Protein AF-A0A6J4Z5U6-F1 (afdb_monomer_lite)

Radius of gyration: 16.34 Å; chains: 1; bounding box: 39×36×46 Å

Secondary structure (DSSP, 8-state):
-HHHHHHHHHHHHHHHHTT---HHHHHHHHHHHHHTT-HHHHHHHHHHTS-HHHHHHHHHHHHHHTT-HHHHHHHHHHHHHH-TTS-HHHHHHHHHHHHHHHHHHHHHHHTTS--

pLDDT: mean 92.04, std 9.08, range [52.38, 98.38]

Sequence (115 aa):
MRRLYSLAVIAFNNALEHNYDDARTYNNLGLALARLARYQEALVAFRKGGSEARAHNNLGCIYLEQGKYKKAIDSFTKAIEISPKYYTKASDNLQKARRAYRKSRLAAEDNRTGE

Structure (mmCIF, N/CA/C/O backbone):
data_AF-A0A6J4Z5U6-F1
#
_entry.id   AF-A0A6J4Z5U6-F1
#
loop_
_atom_site.group_PDB
_atom_site.id
_atom_site.type_symbol
_atom_site.label_atom_id
_atom_site.label_alt_id
_atom_site.label_comp_id
_atom_site.label_asym_id
_atom_site.label_entity_id
_atom_site.label_seq_id
_atom_site.pdbx_PDB_ins_code
_atom_site.Cartn_x
_atom_site.Cartn_y
_atom_site.Cartn_z
_atom_site.occupancy
_atom_site.B_iso_or_equiv
_atom_site.auth_seq_id
_atom_site.auth_comp_id
_atom_site.auth_asym_id
_atom_site.auth_atom_id
_atom_site.pdbx_PDB_model_num
ATOM 1 N N . MET A 1 1 ? -0.434 19.939 -3.138 1.00 77.75 1 MET A N 1
ATOM 2 C CA . MET A 1 1 ? -0.148 18.489 -2.992 1.00 77.75 1 MET A CA 1
ATOM 3 C C . MET A 1 1 ? -0.586 17.630 -4.186 1.00 77.75 1 MET A C 1
ATOM 5 O O . MET A 1 1 ? 0.279 17.010 -4.786 1.00 77.75 1 MET A O 1
ATOM 9 N N . ARG A 1 2 ? -1.866 17.603 -4.605 1.00 88.06 2 ARG A N 1
ATOM 10 C CA . ARG A 1 2 ? -2.351 16.720 -5.702 1.00 88.06 2 ARG A CA 1
ATOM 11 C C . ARG A 1 2 ? -1.597 16.872 -7.039 1.00 88.06 2 ARG A C 1
ATOM 13 O O . ARG A 1 2 ? -1.281 15.874 -7.681 1.00 88.06 2 ARG A O 1
ATOM 20 N N . ARG A 1 3 ? -1.250 18.105 -7.431 1.00 91.88 3 ARG A N 1
ATOM 21 C CA . ARG A 1 3 ? -0.455 18.389 -8.643 1.00 91.88 3 ARG A CA 1
ATOM 22 C C . ARG A 1 3 ? 0.942 17.755 -8.596 1.00 91.88 3 ARG A C 1
ATOM 24 O O . ARG A 1 3 ? 1.365 17.178 -9.587 1.00 91.88 3 ARG A O 1
ATOM 31 N N . LEU A 1 4 ? 1.612 17.792 -7.442 1.00 94.19 4 LEU A N 1
ATOM 32 C CA . L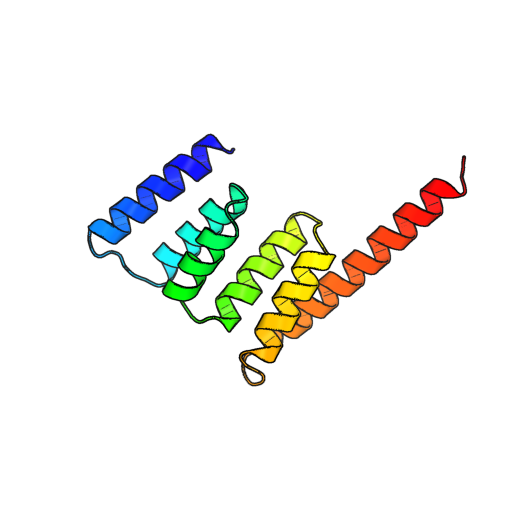EU A 1 4 ? 2.949 17.207 -7.269 1.00 94.19 4 LEU A CA 1
ATOM 33 C C . LEU A 1 4 ? 2.920 15.687 -7.438 1.00 94.19 4 LEU A C 1
ATOM 35 O O . LEU A 1 4 ? 3.737 15.138 -8.164 1.00 94.19 4 LEU A O 1
ATOM 39 N N . TYR A 1 5 ? 1.934 15.010 -6.845 1.00 95.56 5 TYR A N 1
ATOM 40 C CA . TYR A 1 5 ? 1.788 13.564 -7.025 1.00 95.56 5 TYR A CA 1
ATOM 41 C C . TYR A 1 5 ? 1.412 13.185 -8.460 1.00 95.56 5 TYR A C 1
ATOM 43 O O . TYR A 1 5 ? 1.832 12.140 -8.938 1.00 95.56 5 TYR A O 1
ATOM 51 N N . SER A 1 6 ? 0.667 14.039 -9.167 1.00 96.56 6 SER A N 1
ATOM 52 C CA . SER A 1 6 ? 0.350 13.812 -10.584 1.00 96.56 6 SER A CA 1
ATOM 53 C C . SER A 1 6 ? 1.606 13.898 -11.456 1.00 96.56 6 SER A C 1
ATOM 55 O O . SER A 1 6 ? 1.826 13.024 -12.287 1.00 96.56 6 SER A O 1
ATOM 57 N N . LEU A 1 7 ? 2.469 14.891 -11.211 1.00 97.19 7 LEU A N 1
ATOM 58 C CA . LEU A 1 7 ? 3.771 14.998 -11.877 1.00 97.19 7 LEU A CA 1
ATOM 59 C C . LEU A 1 7 ? 4.697 13.830 -11.520 1.00 97.19 7 LEU A C 1
ATOM 61 O O . LEU A 1 7 ? 5.371 13.306 -12.397 1.00 97.19 7 LEU A O 1
ATOM 65 N N . ALA A 1 8 ? 4.686 13.375 -10.264 1.00 97.25 8 ALA A N 1
ATOM 66 C CA . ALA A 1 8 ? 5.460 12.211 -9.846 1.00 97.25 8 ALA A CA 1
ATOM 67 C C . ALA A 1 8 ? 5.032 10.938 -10.597 1.00 97.25 8 ALA A C 1
ATOM 69 O O . ALA A 1 8 ? 5.886 10.194 -11.061 1.00 97.25 8 ALA A O 1
ATOM 70 N N . VAL A 1 9 ? 3.724 10.707 -10.776 1.00 98.12 9 VAL A N 1
ATOM 71 C C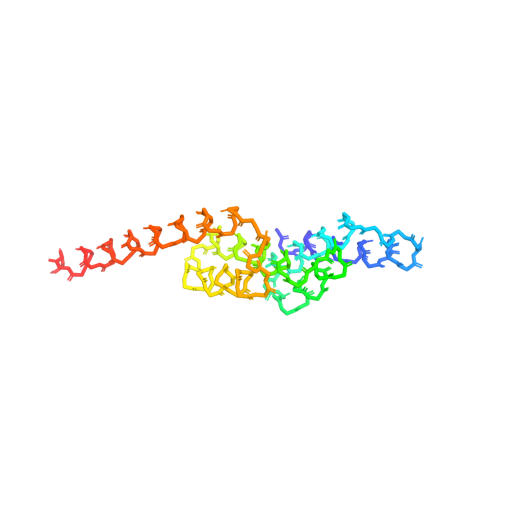A . VAL A 1 9 ? 3.224 9.577 -11.582 1.00 98.12 9 VAL A CA 1
ATOM 72 C C . VAL A 1 9 ? 3.735 9.653 -13.021 1.00 98.12 9 VAL A C 1
ATOM 74 O O . VAL A 1 9 ? 4.196 8.644 -13.545 1.00 98.12 9 VAL A O 1
ATOM 77 N N . ILE A 1 10 ? 3.692 10.835 -13.643 1.00 97.50 10 ILE A N 1
ATOM 78 C CA . ILE A 1 10 ? 4.208 11.037 -15.006 1.00 97.50 10 ILE A CA 1
ATOM 79 C C . ILE A 1 10 ? 5.708 10.730 -15.061 1.00 97.50 10 ILE A C 1
ATOM 81 O O . ILE A 1 10 ? 6.136 9.957 -15.912 1.00 97.50 10 ILE A O 1
ATOM 85 N N . ALA A 1 11 ? 6.492 11.275 -14.128 1.00 97.25 11 ALA A N 1
ATOM 86 C CA . ALA A 1 11 ? 7.937 11.069 -14.081 1.00 97.25 11 ALA A CA 1
ATOM 87 C C . ALA A 1 11 ? 8.312 9.592 -13.882 1.00 97.25 11 ALA A C 1
ATOM 89 O O . ALA A 1 11 ? 9.194 9.088 -14.570 1.00 97.25 11 ALA A O 1
ATOM 90 N N . PHE A 1 12 ? 7.628 8.873 -12.985 1.00 97.81 12 PHE A N 1
ATOM 91 C CA . PHE A 1 12 ? 7.897 7.449 -12.783 1.00 97.81 12 PHE A CA 1
ATOM 92 C C . PHE A 1 12 ? 7.456 6.597 -13.972 1.00 97.81 12 PHE A C 1
ATOM 94 O O . PHE A 1 12 ? 8.169 5.664 -14.317 1.00 97.81 12 PHE A O 1
ATOM 101 N N . ASN A 1 13 ? 6.340 6.916 -14.634 1.00 97.25 13 ASN A N 1
ATOM 102 C CA . ASN A 1 13 ? 5.955 6.217 -15.862 1.00 97.25 13 ASN A CA 1
ATOM 103 C C . ASN A 1 13 ? 6.979 6.439 -16.980 1.00 97.25 13 ASN A C 1
ATOM 105 O O . ASN A 1 13 ? 7.383 5.473 -17.614 1.00 97.25 13 ASN A O 1
ATOM 109 N N . ASN A 1 14 ? 7.462 7.669 -17.163 1.00 96.81 14 ASN A N 1
ATOM 110 C CA . ASN A 1 14 ? 8.520 7.944 -18.132 1.00 96.81 14 ASN A CA 1
ATOM 111 C C . ASN A 1 14 ? 9.826 7.205 -17.780 1.00 96.81 14 ASN A C 1
ATOM 113 O O . ASN A 1 14 ? 10.464 6.628 -18.652 1.00 96.81 14 ASN A O 1
ATOM 117 N N . ALA A 1 15 ? 10.196 7.129 -16.498 1.00 95.50 15 ALA A N 1
ATOM 118 C CA . ALA A 1 15 ? 11.337 6.318 -16.074 1.00 95.50 15 ALA A CA 1
ATOM 119 C C . ALA A 1 15 ? 11.149 4.829 -16.436 1.00 95.50 15 ALA A C 1
ATOM 121 O O . ALA A 1 15 ? 12.076 4.193 -16.933 1.00 95.50 15 ALA A O 1
ATOM 122 N N . LEU A 1 16 ? 9.944 4.279 -16.251 1.00 94.75 16 LEU A N 1
ATOM 123 C CA . LEU A 1 16 ? 9.627 2.904 -16.656 1.00 94.75 16 LEU A CA 1
ATOM 124 C C . LEU A 1 16 ? 9.719 2.704 -18.179 1.00 94.75 16 LEU A C 1
ATOM 126 O O . LEU A 1 16 ? 10.193 1.660 -18.614 1.00 94.75 16 LEU A O 1
ATOM 130 N N . GLU A 1 17 ? 9.320 3.694 -18.982 1.00 95.38 17 GLU A N 1
ATOM 131 C CA . GLU A 1 17 ? 9.475 3.674 -20.449 1.00 95.38 17 GLU A CA 1
ATOM 132 C C . GLU A 1 17 ? 10.949 3.667 -20.888 1.00 95.38 17 GLU A C 1
ATOM 134 O O . GLU A 1 17 ? 11.281 3.134 -21.945 1.00 95.38 17 GLU A O 1
ATOM 139 N N . HIS A 1 18 ? 11.846 4.207 -20.060 1.00 94.62 18 HIS A N 1
ATOM 140 C CA . HIS A 1 18 ? 13.293 4.225 -20.285 1.00 94.62 18 HIS A CA 1
ATOM 141 C C . HIS A 1 18 ? 14.043 3.100 -19.546 1.00 94.62 18 HIS A C 1
ATOM 143 O O . HIS A 1 18 ? 15.225 3.243 -19.241 1.00 94.62 18 HIS A O 1
ATOM 149 N N . ASN A 1 19 ? 13.378 1.967 -19.286 1.00 90.00 19 ASN A N 1
ATOM 150 C CA . ASN A 1 19 ? 13.950 0.761 -18.664 1.00 90.00 19 ASN A CA 1
ATOM 151 C C . ASN A 1 19 ? 14.481 0.949 -17.227 1.00 90.00 19 ASN A C 1
ATOM 153 O O . ASN A 1 19 ? 15.337 0.191 -16.775 1.00 90.00 19 ASN A O 1
ATOM 157 N N . TYR A 1 20 ? 13.965 1.923 -16.472 1.00 91.75 20 TYR A N 1
ATOM 158 C CA . TYR A 1 20 ? 14.203 2.018 -15.025 1.00 91.75 20 TYR A CA 1
ATOM 159 C C . TYR A 1 20 ? 13.148 1.224 -14.236 1.00 91.75 20 TYR A C 1
ATOM 161 O O . TYR A 1 20 ? 12.484 1.757 -13.341 1.00 91.75 20 TYR A O 1
ATOM 169 N N . ASP A 1 21 ? 12.975 -0.057 -14.563 1.00 89.50 21 ASP A N 1
ATOM 170 C CA . ASP A 1 21 ? 11.925 -0.951 -14.057 1.00 89.50 21 ASP A CA 1
ATOM 171 C C . ASP A 1 21 ? 12.266 -1.655 -12.730 1.00 89.50 21 ASP A C 1
ATOM 173 O O . ASP A 1 21 ? 11.876 -2.796 -12.475 1.00 89.50 21 ASP A O 1
ATOM 177 N N . ASP A 1 22 ? 12.939 -0.938 -11.825 1.00 93.56 22 ASP A N 1
ATOM 178 C CA . ASP A 1 22 ? 13.316 -1.466 -10.517 1.00 93.56 22 ASP A CA 1
ATOM 179 C C . ASP A 1 22 ? 12.181 -1.402 -9.469 1.00 93.56 22 ASP A C 1
ATOM 181 O O . ASP A 1 22 ? 11.181 -0.678 -9.575 1.00 93.56 22 ASP A O 1
ATOM 185 N N . ALA A 1 23 ? 12.352 -2.169 -8.388 1.00 93.75 23 ALA A N 1
ATOM 186 C CA . ALA A 1 23 ? 11.397 -2.226 -7.284 1.00 93.75 23 ALA A CA 1
ATOM 187 C C . ALA A 1 23 ? 11.113 -0.856 -6.637 1.00 93.75 23 ALA A C 1
ATOM 189 O O . ALA A 1 23 ? 10.021 -0.633 -6.108 1.00 93.75 23 ALA A O 1
ATOM 190 N N . ARG A 1 24 ? 12.082 0.067 -6.640 1.00 94.69 24 ARG A N 1
ATOM 191 C CA . ARG A 1 24 ? 11.933 1.403 -6.049 1.00 94.69 24 ARG A CA 1
ATOM 192 C C . ARG A 1 24 ? 11.078 2.289 -6.943 1.00 94.69 24 ARG A C 1
ATOM 194 O O . ARG A 1 24 ? 10.182 2.942 -6.411 1.00 94.69 24 ARG A O 1
ATOM 201 N N . THR A 1 25 ? 11.284 2.270 -8.260 1.00 96.88 25 THR A N 1
ATOM 202 C CA . THR A 1 25 ? 10.457 3.012 -9.225 1.00 96.88 25 THR A CA 1
ATOM 203 C C . THR A 1 25 ? 8.991 2.622 -9.076 1.00 96.88 25 THR A C 1
ATOM 205 O O . THR A 1 25 ? 8.130 3.478 -8.866 1.00 96.88 25 THR A O 1
ATOM 208 N N . TYR A 1 26 ? 8.706 1.319 -9.062 1.00 97.81 26 TYR A N 1
ATOM 209 C CA . TYR A 1 26 ? 7.349 0.809 -8.879 1.00 97.81 26 TYR A CA 1
ATOM 210 C C . TYR A 1 26 ? 6.739 1.147 -7.511 1.00 97.81 26 TYR A C 1
ATOM 212 O O . TYR A 1 26 ? 5.562 1.507 -7.432 1.00 97.81 26 TYR A O 1
ATOM 220 N N . ASN A 1 27 ? 7.523 1.085 -6.429 1.00 96.12 27 ASN A N 1
ATOM 221 C CA . ASN A 1 27 ? 7.045 1.491 -5.105 1.00 96.12 27 ASN A CA 1
ATOM 222 C C . ASN A 1 27 ? 6.725 2.989 -5.040 1.00 96.12 27 ASN A C 1
ATOM 224 O O . ASN A 1 27 ? 5.697 3.377 -4.481 1.00 96.12 27 ASN A O 1
ATOM 228 N N . ASN A 1 28 ? 7.562 3.838 -5.630 1.00 96.69 28 ASN A N 1
ATOM 229 C CA . ASN A 1 28 ? 7.331 5.278 -5.634 1.00 96.69 28 ASN A CA 1
ATOM 230 C C . ASN A 1 28 ? 6.129 5.660 -6.508 1.00 96.69 28 ASN A C 1
ATOM 232 O O . ASN A 1 28 ? 5.319 6.498 -6.100 1.00 96.69 28 ASN A O 1
ATOM 236 N N . LEU A 1 29 ? 5.951 4.988 -7.650 1.00 98.12 29 LEU A N 1
ATOM 237 C CA . LEU A 1 29 ? 4.749 5.105 -8.475 1.00 98.12 29 LEU A CA 1
ATOM 238 C C . LEU A 1 29 ? 3.496 4.716 -7.678 1.00 98.12 29 LEU A C 1
ATOM 240 O O . LEU A 1 29 ? 2.530 5.481 -7.633 1.00 98.12 29 LEU A O 1
ATOM 244 N N . GLY A 1 30 ? 3.526 3.570 -6.992 1.00 97.88 30 GLY A N 1
ATOM 245 C CA . GLY A 1 30 ? 2.420 3.114 -6.151 1.00 97.88 30 GLY A CA 1
ATOM 246 C C . GLY A 1 30 ? 2.066 4.109 -5.044 1.00 97.88 30 GLY A C 1
ATOM 247 O O . GLY A 1 30 ? 0.893 4.429 -4.841 1.00 97.88 30 GLY A O 1
ATOM 248 N N . LEU A 1 31 ? 3.071 4.679 -4.373 1.00 97.06 31 LEU A N 1
ATOM 249 C CA . LEU A 1 31 ? 2.863 5.696 -3.343 1.00 97.06 31 LEU A CA 1
ATOM 250 C C . LEU A 1 31 ? 2.216 6.962 -3.921 1.00 97.06 31 LEU A C 1
ATOM 252 O O . LEU A 1 31 ? 1.249 7.470 -3.348 1.00 97.06 31 LEU A O 1
ATOM 256 N N . ALA A 1 32 ? 2.704 7.454 -5.063 1.00 97.56 32 ALA A N 1
ATOM 257 C CA . ALA A 1 32 ? 2.147 8.630 -5.727 1.00 97.56 32 ALA A CA 1
ATOM 258 C C . ALA A 1 32 ? 0.685 8.402 -6.153 1.00 97.56 32 ALA A C 1
ATOM 260 O O . ALA A 1 32 ? -0.181 9.234 -5.867 1.00 97.56 32 ALA A O 1
ATOM 261 N N . LEU A 1 33 ? 0.380 7.242 -6.743 1.00 98.38 33 LEU A N 1
ATOM 262 C CA . LEU A 1 33 ? -0.981 6.840 -7.115 1.00 98.38 33 LEU A CA 1
ATOM 263 C C . LEU A 1 33 ? -1.908 6.767 -5.894 1.00 98.38 33 LEU A C 1
ATOM 265 O O . LEU A 1 33 ? -3.016 7.307 -5.912 1.00 98.38 33 LEU A O 1
ATOM 269 N N . ALA A 1 34 ? -1.451 6.180 -4.790 1.00 96.88 34 ALA A N 1
ATOM 270 C CA . ALA A 1 34 ? -2.255 6.062 -3.579 1.00 96.88 34 ALA A CA 1
ATOM 271 C C . ALA A 1 34 ? -2.515 7.419 -2.896 1.00 96.88 34 ALA A C 1
ATOM 273 O O . ALA A 1 34 ? -3.601 7.636 -2.348 1.00 96.88 34 ALA A O 1
ATOM 274 N N . ARG A 1 35 ? -1.566 8.367 -2.967 1.00 95.19 35 ARG A N 1
ATOM 275 C CA . ARG A 1 35 ? -1.762 9.763 -2.520 1.00 95.19 35 ARG A CA 1
ATOM 276 C C . ARG A 1 35 ? -2.764 10.525 -3.395 1.00 95.19 35 ARG A C 1
ATOM 278 O O . ARG A 1 35 ? -3.383 11.473 -2.920 1.00 95.19 35 ARG A O 1
ATOM 285 N N . LEU A 1 36 ? -2.974 10.081 -4.634 1.00 96.44 36 LEU A N 1
ATOM 286 C CA . LEU A 1 36 ? -4.046 10.537 -5.527 1.00 96.44 36 LEU A CA 1
ATOM 287 C C . LEU A 1 36 ? -5.365 9.766 -5.345 1.00 96.44 36 LEU A C 1
ATOM 289 O O . LEU A 1 36 ? -6.294 9.977 -6.120 1.00 96.44 36 LEU A O 1
ATOM 293 N N . ALA A 1 37 ? -5.450 8.873 -4.353 1.00 96.00 37 ALA A N 1
ATOM 294 C CA . ALA A 1 37 ? -6.562 7.946 -4.138 1.00 96.00 37 ALA A CA 1
ATOM 295 C C . ALA A 1 37 ? -6.820 6.953 -5.295 1.00 96.00 37 ALA A C 1
ATOM 297 O O . ALA A 1 37 ? -7.863 6.302 -5.337 1.00 96.00 37 ALA A O 1
ATOM 298 N N . ARG A 1 38 ? -5.846 6.768 -6.198 1.00 97.75 38 ARG A N 1
ATOM 299 C CA . ARG A 1 38 ? -5.862 5.778 -7.290 1.00 97.75 38 ARG A CA 1
ATOM 300 C C . ARG A 1 38 ? -5.377 4.420 -6.774 1.00 97.75 38 ARG A C 1
ATOM 302 O O . ARG A 1 38 ? -4.315 3.930 -7.142 1.00 97.75 38 ARG A O 1
ATOM 309 N N . TYR A 1 39 ? -6.129 3.838 -5.841 1.00 97.38 39 TYR A N 1
ATOM 310 C CA . TYR A 1 39 ? -5.672 2.686 -5.051 1.00 97.38 39 TYR A CA 1
ATOM 311 C C . TYR A 1 39 ? -5.482 1.400 -5.859 1.00 97.38 39 TYR A C 1
ATOM 313 O O . TYR A 1 39 ? -4.549 0.653 -5.582 1.00 97.38 39 TYR A O 1
ATOM 321 N N . GLN A 1 40 ? -6.328 1.150 -6.863 1.00 97.31 40 GLN A N 1
ATOM 322 C CA . GLN A 1 40 ? -6.204 -0.046 -7.698 1.00 97.31 40 GLN A CA 1
ATOM 323 C C . GLN A 1 40 ? -4.921 -0.007 -8.533 1.00 97.31 40 GLN A C 1
ATOM 325 O O . GLN A 1 40 ? -4.184 -0.985 -8.610 1.00 97.31 40 GLN A O 1
ATOM 330 N N . GLU A 1 41 ? -4.617 1.154 -9.107 1.00 98.12 41 GLU A N 1
ATOM 331 C CA . GLU A 1 41 ? -3.387 1.364 -9.867 1.00 98.12 41 GLU A CA 1
ATOM 332 C C . GLU A 1 41 ? -2.161 1.325 -8.952 1.00 98.12 41 GLU A C 1
ATOM 334 O O . GLU A 1 41 ? -1.141 0.739 -9.308 1.00 98.12 41 GLU A O 1
ATOM 339 N N . ALA A 1 42 ? -2.276 1.880 -7.741 1.00 98.25 42 ALA A N 1
ATOM 340 C CA . ALA A 1 42 ? -1.229 1.778 -6.735 1.00 98.25 42 ALA A CA 1
ATOM 341 C C . ALA A 1 42 ? -0.915 0.320 -6.380 1.00 98.25 42 ALA A C 1
ATOM 343 O O . ALA A 1 42 ? 0.254 -0.049 -6.308 1.00 98.25 42 ALA A O 1
ATOM 344 N N . LEU A 1 43 ? -1.943 -0.516 -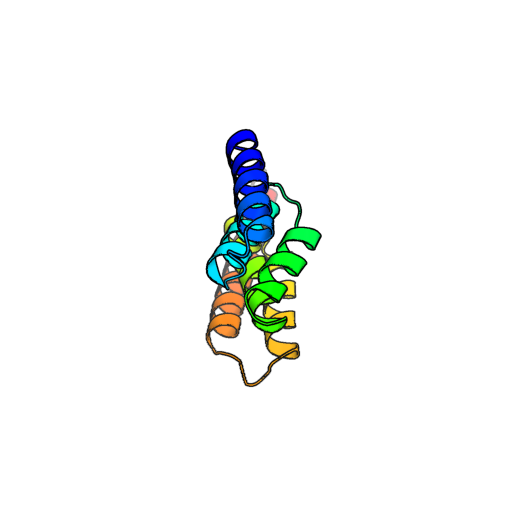6.199 1.00 97.81 43 LEU A N 1
ATOM 345 C CA . LEU A 1 43 ? -1.781 -1.942 -5.919 1.00 97.81 43 LEU A CA 1
ATOM 346 C C . LEU A 1 43 ? -1.042 -2.653 -7.061 1.00 97.81 43 LEU A C 1
ATOM 348 O O . LEU A 1 43 ? -0.093 -3.393 -6.806 1.00 97.81 43 LEU A O 1
ATOM 352 N N . VAL A 1 44 ? -1.420 -2.376 -8.315 1.00 97.88 44 VAL A N 1
ATOM 353 C CA . VAL A 1 44 ? -0.734 -2.919 -9.499 1.00 97.88 44 VAL A CA 1
ATOM 354 C C . VAL A 1 44 ? 0.735 -2.492 -9.530 1.00 97.88 44 VAL A C 1
ATOM 356 O O . VAL A 1 44 ? 1.603 -3.338 -9.745 1.00 97.88 44 VAL A O 1
ATOM 359 N N . ALA A 1 45 ? 1.030 -1.213 -9.283 1.00 97.69 45 ALA A N 1
ATOM 360 C CA . ALA A 1 45 ? 2.400 -0.708 -9.246 1.00 97.69 45 ALA A CA 1
ATOM 361 C C . ALA A 1 45 ? 3.217 -1.370 -8.124 1.00 97.69 45 ALA A C 1
ATOM 363 O O . ALA A 1 45 ? 4.276 -1.932 -8.389 1.00 97.69 45 ALA A O 1
ATOM 364 N N . PHE A 1 46 ? 2.703 -1.408 -6.892 1.00 97.62 46 PHE A N 1
ATOM 365 C CA . PHE A 1 46 ? 3.388 -2.068 -5.777 1.00 97.62 46 PHE A CA 1
ATOM 366 C C . PHE A 1 46 ? 3.649 -3.553 -6.033 1.00 97.62 46 PHE A C 1
ATOM 368 O O . PHE A 1 46 ? 4.695 -4.067 -5.638 1.00 97.62 46 PHE A O 1
ATOM 375 N N . ARG A 1 47 ? 2.717 -4.241 -6.700 1.00 97.00 47 ARG A N 1
ATOM 376 C CA . ARG A 1 47 ? 2.885 -5.645 -7.071 1.00 97.00 47 ARG A CA 1
ATOM 377 C C . ARG A 1 47 ? 4.023 -5.835 -8.063 1.00 97.00 47 ARG A C 1
ATOM 379 O O . ARG A 1 47 ? 4.827 -6.736 -7.864 1.00 97.00 47 ARG A O 1
ATOM 386 N N . LYS A 1 48 ? 4.120 -4.978 -9.084 1.00 95.81 48 LYS A N 1
ATOM 387 C CA . LYS A 1 48 ? 5.239 -5.008 -10.040 1.00 95.81 48 LYS A CA 1
ATOM 388 C C . LYS A 1 48 ? 6.592 -4.786 -9.353 1.00 95.81 48 LYS A C 1
ATOM 390 O O . LYS A 1 48 ? 7.567 -5.424 -9.721 1.00 95.81 48 LYS A O 1
ATOM 395 N N . GLY A 1 49 ? 6.642 -3.950 -8.314 1.00 93.06 49 GLY A N 1
ATOM 396 C CA . GLY A 1 49 ? 7.856 -3.700 -7.525 1.00 93.06 49 GLY A CA 1
ATOM 397 C C . GLY A 1 49 ? 8.158 -4.725 -6.423 1.00 93.06 49 GLY A C 1
ATOM 398 O O . GLY A 1 49 ? 9.049 -4.501 -5.599 1.00 93.06 49 GLY A O 1
ATOM 399 N N . GLY A 1 50 ? 7.404 -5.820 -6.324 1.00 91.00 50 GLY A N 1
ATOM 400 C CA . GLY A 1 50 ? 7.561 -6.771 -5.232 1.00 91.00 50 GLY A CA 1
ATOM 401 C C . GLY A 1 50 ? 6.672 -7.998 -5.368 1.00 91.00 50 GLY A C 1
ATOM 402 O O . GLY A 1 50 ? 6.798 -8.770 -6.307 1.00 91.00 50 GLY A O 1
ATOM 403 N N . SER A 1 51 ? 5.812 -8.216 -4.376 1.00 93.12 51 SER A N 1
ATOM 404 C CA . SER A 1 51 ? 4.879 -9.342 -4.337 1.00 93.12 51 SER A CA 1
AT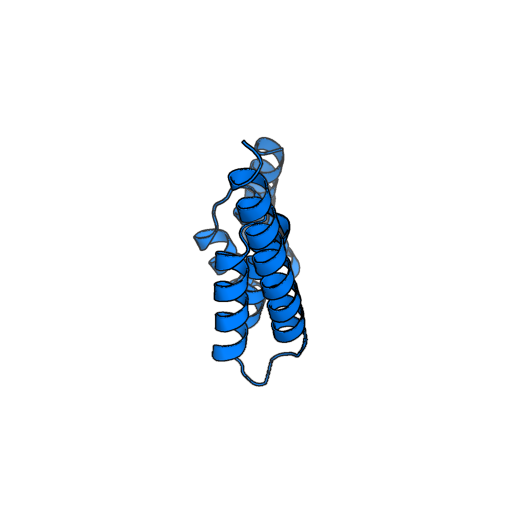OM 405 C C . SER A 1 51 ? 3.475 -8.854 -4.006 1.00 93.12 51 SER A C 1
ATOM 407 O O . SER A 1 51 ? 3.309 -7.774 -3.437 1.00 93.12 51 SER A O 1
ATOM 409 N N . GLU A 1 52 ? 2.465 -9.670 -4.305 1.00 94.06 52 GLU A N 1
ATOM 410 C CA . GLU A 1 52 ? 1.067 -9.378 -3.963 1.00 94.06 52 GLU A CA 1
ATOM 411 C C . GLU A 1 52 ? 0.901 -9.115 -2.449 1.00 94.06 52 GLU A C 1
ATOM 413 O O . GLU A 1 52 ? 0.302 -8.119 -2.045 1.00 94.06 52 GLU A O 1
ATOM 418 N N . ALA A 1 53 ? 1.542 -9.922 -1.592 1.00 93.50 53 ALA A N 1
ATOM 419 C CA . ALA A 1 53 ? 1.522 -9.711 -0.141 1.00 93.50 53 ALA A CA 1
ATOM 420 C C . ALA A 1 53 ? 2.145 -8.361 0.269 1.00 93.50 53 ALA A C 1
ATOM 422 O O . ALA A 1 53 ? 1.580 -7.625 1.082 1.00 93.50 53 ALA A O 1
ATOM 423 N N . ARG A 1 54 ? 3.295 -7.989 -0.318 1.00 93.06 54 ARG A N 1
ATOM 424 C CA . ARG A 1 54 ? 3.942 -6.695 -0.044 1.00 93.06 54 ARG A CA 1
ATOM 425 C C . ARG A 1 54 ? 3.083 -5.527 -0.530 1.00 93.06 54 ARG A C 1
ATOM 427 O O . ARG A 1 54 ? 3.010 -4.509 0.155 1.00 93.06 54 ARG A O 1
ATOM 434 N N . ALA A 1 55 ? 2.415 -5.683 -1.670 1.00 95.94 55 ALA A N 1
ATOM 435 C CA . ALA A 1 55 ? 1.535 -4.671 -2.235 1.00 95.94 55 ALA A CA 1
ATOM 436 C C . ALA A 1 55 ? 0.350 -4.368 -1.309 1.00 95.94 55 ALA A C 1
ATOM 438 O O . ALA A 1 55 ? 0.111 -3.205 -0.973 1.00 95.94 55 ALA A O 1
ATOM 439 N N . HIS A 1 56 ? -0.316 -5.409 -0.806 1.00 96.50 56 HIS A N 1
ATOM 440 C CA . HIS A 1 56 ? -1.379 -5.266 0.186 1.00 96.50 56 HIS A CA 1
ATOM 441 C C . HIS A 1 56 ? -0.885 -4.648 1.504 1.00 96.50 56 HIS A C 1
ATOM 443 O O . HIS A 1 56 ? -1.551 -3.768 2.049 1.00 96.50 56 HIS A O 1
ATOM 449 N N . ASN A 1 57 ? 0.309 -5.011 1.989 1.00 95.38 57 ASN A N 1
ATOM 450 C CA . ASN A 1 57 ? 0.890 -4.359 3.166 1.00 95.38 57 ASN A CA 1
ATOM 451 C C . ASN A 1 57 ? 1.143 -2.856 2.932 1.00 95.38 57 ASN A C 1
ATOM 453 O O . ASN A 1 57 ? 0.785 -2.036 3.775 1.00 95.38 57 ASN A O 1
ATOM 457 N N . ASN A 1 58 ? 1.723 -2.476 1.791 1.00 95.94 58 ASN A N 1
ATOM 458 C CA . ASN A 1 58 ? 1.992 -1.069 1.477 1.00 95.94 58 ASN A CA 1
ATOM 459 C C . ASN A 1 58 ? 0.697 -0.252 1.396 1.00 95.94 58 ASN A C 1
ATOM 461 O O . ASN A 1 58 ? 0.611 0.837 1.966 1.00 95.94 58 ASN A O 1
ATOM 465 N N . LEU A 1 59 ? -0.337 -0.798 0.752 1.00 97.06 59 LEU A N 1
ATOM 466 C CA . LEU A 1 59 ? -1.641 -0.149 0.678 1.00 97.06 59 LEU A CA 1
ATOM 467 C C . LEU A 1 59 ? -2.299 -0.024 2.065 1.00 97.06 59 LEU A C 1
ATOM 469 O O . LEU A 1 59 ? -2.866 1.022 2.388 1.00 97.06 59 LEU A O 1
ATOM 473 N N . GLY A 1 60 ? -2.152 -1.046 2.915 1.00 97.31 60 GLY A N 1
ATOM 474 C CA . GLY A 1 60 ? -2.601 -1.020 4.305 1.00 97.31 60 GLY A CA 1
ATOM 475 C C . GLY A 1 60 ? -1.958 0.101 5.121 1.00 97.31 60 GLY A C 1
ATOM 476 O O . GLY A 1 60 ? -2.669 0.828 5.818 1.00 97.31 60 GLY A O 1
ATOM 477 N N . CYS A 1 61 ? -0.642 0.308 4.991 1.00 96.69 61 CYS A N 1
ATOM 478 C CA . CYS A 1 61 ? 0.060 1.416 5.652 1.00 96.69 61 CYS A CA 1
ATOM 479 C C . CYS A 1 61 ? -0.510 2.773 5.230 1.00 96.69 61 CYS A C 1
ATOM 481 O O . CYS A 1 61 ? -0.767 3.632 6.071 1.00 96.69 61 CYS A O 1
ATOM 483 N N . ILE A 1 62 ? -0.789 2.946 3.939 1.00 96.75 62 ILE A N 1
ATOM 484 C CA . ILE A 1 62 ? -1.330 4.202 3.413 1.00 96.75 62 ILE A CA 1
ATOM 485 C C . ILE A 1 62 ? -2.751 4.446 3.929 1.00 96.75 62 ILE A C 1
ATOM 487 O O . ILE A 1 62 ? -3.096 5.573 4.285 1.00 96.75 62 ILE A O 1
ATOM 491 N N . TYR A 1 63 ? -3.586 3.408 4.016 1.00 97.81 63 TYR A N 1
ATOM 492 C CA . TYR A 1 63 ? -4.902 3.537 4.638 1.00 97.81 63 TYR A CA 1
ATOM 493 C C . TYR A 1 63 ? -4.819 3.853 6.131 1.00 97.81 63 TYR A C 1
ATOM 495 O O . TYR A 1 63 ? -5.620 4.655 6.612 1.00 97.81 63 TYR A O 1
ATOM 503 N N . LEU A 1 64 ? -3.854 3.269 6.845 1.00 97.00 64 LEU A N 1
ATOM 504 C CA . LEU A 1 64 ? -3.623 3.537 8.262 1.00 97.00 64 LEU A CA 1
ATOM 505 C C . LEU A 1 64 ? -3.257 5.010 8.494 1.00 97.00 64 LEU A C 1
ATOM 507 O O . LEU A 1 64 ? -3.875 5.657 9.337 1.00 97.00 64 LEU A O 1
ATOM 511 N N . GLU A 1 65 ? -2.331 5.554 7.701 1.00 95.50 65 GLU A N 1
ATOM 512 C CA . GLU A 1 65 ? -1.956 6.977 7.734 1.00 95.50 65 GLU A CA 1
ATOM 513 C C . GLU A 1 65 ? -3.132 7.911 7.418 1.00 95.50 65 GLU A C 1
ATOM 515 O O . GLU A 1 65 ? -3.225 9.004 7.967 1.00 95.50 65 GLU A O 1
ATOM 520 N N . GLN A 1 66 ? -4.051 7.487 6.546 1.00 94.31 66 GLN A N 1
ATOM 521 C CA . GLN A 1 66 ? -5.244 8.258 6.176 1.00 94.31 66 GLN A CA 1
ATOM 522 C C . GLN A 1 66 ? -6.406 8.111 7.175 1.00 94.31 66 GLN A C 1
ATOM 524 O O . GLN A 1 66 ? -7.507 8.581 6.889 1.00 94.31 66 GLN A O 1
ATOM 529 N N . GLY A 1 67 ? -6.220 7.404 8.295 1.00 95.06 67 GLY A N 1
ATOM 530 C CA . GLY A 1 67 ? -7.291 7.138 9.262 1.00 95.06 67 GLY A CA 1
ATOM 531 C C . GLY A 1 67 ? -8.364 6.156 8.767 1.00 95.06 67 GLY A C 1
ATOM 532 O O . GLY A 1 67 ? -9.382 5.945 9.421 1.00 95.06 67 GLY A O 1
ATOM 533 N N . LYS A 1 68 ? -8.157 5.510 7.612 1.00 95.94 68 LYS A N 1
ATOM 534 C CA . LYS A 1 68 ? -9.090 4.545 7.005 1.00 95.94 68 LYS A CA 1
ATOM 535 C C . LYS A 1 68 ? -8.877 3.158 7.605 1.00 95.94 68 LYS A C 1
ATOM 537 O O . LYS A 1 68 ? -8.573 2.196 6.899 1.00 95.94 68 LYS A O 1
ATOM 542 N N . TYR A 1 69 ? -9.038 3.052 8.922 1.00 97.06 69 TYR A N 1
ATOM 543 C CA . TYR A 1 69 ? -8.580 1.899 9.699 1.00 97.06 69 TYR A CA 1
ATOM 544 C C . TYR A 1 69 ? -9.188 0.561 9.257 1.00 97.06 69 TYR A C 1
ATOM 546 O O . TYR A 1 69 ? -8.467 -0.429 9.199 1.00 97.06 69 TYR A O 1
ATOM 554 N N . LYS A 1 70 ? -10.472 0.525 8.869 1.00 97.12 70 LYS A N 1
ATOM 555 C CA . LYS A 1 70 ? -11.108 -0.702 8.353 1.00 97.12 70 LYS A CA 1
ATOM 556 C C . LYS A 1 70 ? -10.423 -1.208 7.076 1.00 97.12 70 LYS A C 1
ATOM 558 O O . LYS A 1 70 ? -10.020 -2.360 7.020 1.00 97.12 70 LYS A O 1
ATOM 563 N N . LYS A 1 71 ? -10.169 -0.319 6.108 1.00 97.38 71 LYS A N 1
ATOM 564 C CA . LYS A 1 71 ? -9.461 -0.673 4.863 1.00 97.38 71 LYS A CA 1
ATOM 565 C C . LYS A 1 71 ? -8.014 -1.100 5.122 1.00 97.38 71 LYS A C 1
ATOM 567 O O . LYS A 1 71 ? -7.503 -1.986 4.441 1.00 97.38 71 LYS A O 1
ATOM 572 N N . ALA A 1 72 ? -7.359 -0.477 6.105 1.00 97.94 72 ALA A N 1
ATOM 573 C CA . ALA A 1 72 ? -6.018 -0.868 6.530 1.00 97.94 72 ALA A CA 1
ATOM 574 C C . ALA A 1 72 ? -6.005 -2.301 7.080 1.00 97.94 72 ALA A C 1
ATOM 576 O O . ALA A 1 72 ? -5.185 -3.106 6.649 1.00 97.94 72 ALA A O 1
ATOM 577 N N . ILE A 1 73 ? -6.950 -2.630 7.970 1.00 97.94 73 ILE A N 1
ATOM 578 C CA . ILE A 1 73 ? -7.142 -3.984 8.509 1.00 97.94 73 ILE A CA 1
ATOM 579 C C . ILE A 1 73 ? -7.352 -4.989 7.376 1.00 97.94 73 ILE A C 1
ATOM 581 O O . ILE A 1 73 ? -6.621 -5.973 7.323 1.00 97.94 73 ILE A O 1
ATOM 585 N N . ASP A 1 74 ? -8.277 -4.721 6.451 1.00 97.69 74 ASP A N 1
ATOM 586 C CA . ASP A 1 74 ? -8.571 -5.625 5.329 1.00 97.69 74 ASP A CA 1
ATOM 587 C C . ASP A 1 74 ? -7.318 -5.880 4.474 1.00 97.69 74 ASP A C 1
ATOM 589 O O . ASP A 1 74 ? -7.007 -7.016 4.117 1.00 97.69 74 ASP A O 1
ATOM 593 N N . SER A 1 75 ? -6.542 -4.826 4.211 1.00 96.88 75 SER A N 1
ATOM 594 C CA . SER A 1 75 ? -5.306 -4.912 3.428 1.00 96.88 75 SER A CA 1
ATOM 595 C C . SER A 1 75 ? -4.221 -5.722 4.146 1.00 96.88 75 SER A C 1
ATOM 597 O O . SER A 1 75 ? -3.592 -6.583 3.533 1.00 96.88 75 SER A O 1
ATOM 599 N N . PHE A 1 76 ? -4.014 -5.507 5.449 1.00 96.00 76 PHE A N 1
ATOM 600 C CA . PHE A 1 76 ? -3.035 -6.285 6.215 1.00 96.00 76 PHE A CA 1
ATOM 601 C C . PHE A 1 76 ? -3.447 -7.750 6.372 1.00 96.00 76 PHE A C 1
ATOM 603 O O . PHE A 1 76 ? -2.599 -8.628 6.227 1.00 96.00 76 PHE A O 1
ATOM 610 N N . THR A 1 77 ? -4.734 -8.027 6.602 1.00 95.75 77 THR A N 1
ATOM 611 C CA . THR A 1 77 ? -5.269 -9.396 6.617 1.00 95.75 77 THR A CA 1
ATOM 612 C C . THR A 1 77 ? -4.991 -10.084 5.286 1.00 95.75 77 THR A C 1
ATOM 614 O O . THR A 1 77 ? -4.452 -11.188 5.275 1.00 95.75 77 THR A O 1
ATOM 617 N N . LYS A 1 78 ? -5.249 -9.405 4.159 1.00 95.38 78 LYS A N 1
ATOM 618 C CA . LYS A 1 78 ? -5.010 -9.991 2.840 1.00 95.38 78 LYS A CA 1
ATOM 619 C C . LYS A 1 78 ? -3.537 -10.310 2.596 1.00 95.38 78 LYS A C 1
ATOM 621 O O . LYS A 1 78 ? -3.220 -11.374 2.071 1.00 95.38 78 LYS A O 1
ATOM 626 N N . ALA A 1 79 ? -2.633 -9.429 3.027 1.00 94.25 79 ALA A N 1
ATOM 627 C CA . ALA A 1 79 ? -1.194 -9.679 2.958 1.00 94.25 79 ALA A CA 1
ATOM 628 C C . ALA A 1 79 ? -0.783 -10.956 3.718 1.00 94.25 79 ALA A C 1
ATOM 630 O O . ALA A 1 79 ? 0.013 -11.738 3.198 1.00 94.25 79 ALA A O 1
ATOM 631 N N . ILE A 1 80 ? -1.354 -11.178 4.910 1.00 92.69 80 ILE A N 1
ATOM 632 C CA . ILE A 1 80 ? -1.101 -12.361 5.748 1.00 92.69 80 ILE A CA 1
ATOM 633 C C . ILE A 1 80 ? -1.677 -13.631 5.105 1.00 92.69 80 ILE A C 1
ATOM 635 O O . ILE A 1 80 ? -1.003 -14.657 5.088 1.00 92.69 80 ILE A O 1
ATOM 639 N N . GLU A 1 81 ? -2.887 -13.567 4.539 1.00 93.06 81 GLU A N 1
ATOM 640 C CA . GLU A 1 81 ? -3.509 -14.697 3.828 1.00 93.06 81 GLU A CA 1
ATOM 641 C C . GLU A 1 81 ? -2.681 -15.153 2.621 1.00 93.06 81 GLU A C 1
ATOM 643 O O . GLU A 1 81 ? -2.487 -16.348 2.417 1.00 93.06 81 GLU A O 1
ATOM 648 N N . ILE A 1 82 ? -2.198 -14.201 1.813 1.00 91.69 82 ILE A N 1
ATOM 649 C CA . ILE A 1 82 ? -1.453 -14.496 0.580 1.00 91.69 82 ILE A CA 1
ATOM 650 C C . ILE A 1 82 ? -0.120 -15.165 0.888 1.00 91.69 82 ILE A C 1
ATOM 652 O O . ILE A 1 82 ? 0.327 -16.048 0.157 1.00 91.69 82 ILE A O 1
ATOM 656 N N . SER A 1 83 ? 0.558 -14.714 1.939 1.00 87.25 83 SER A N 1
ATOM 657 C CA . SER A 1 83 ? 1.827 -15.304 2.320 1.00 87.25 83 SER A CA 1
ATOM 658 C C . SER A 1 83 ? 1.915 -15.447 3.832 1.00 87.25 83 SER A C 1
ATOM 660 O O . SER A 1 83 ? 2.459 -14.573 4.509 1.00 87.25 83 SER A O 1
ATOM 662 N N . PRO A 1 84 ? 1.459 -16.593 4.367 1.00 72.56 84 PRO A N 1
ATOM 663 C CA . PRO A 1 84 ? 1.506 -16.872 5.800 1.00 72.56 84 PRO A CA 1
ATOM 664 C C . PRO A 1 84 ? 2.937 -16.877 6.362 1.00 72.56 84 PRO A C 1
ATOM 666 O O . PRO A 1 84 ? 3.150 -16.568 7.530 1.00 72.56 84 PRO A O 1
ATOM 669 N N . LYS A 1 85 ? 3.939 -17.191 5.520 1.00 66.19 85 LYS A N 1
ATOM 670 C CA . LYS A 1 85 ? 5.375 -17.113 5.854 1.00 66.19 85 LYS A CA 1
ATOM 671 C C . LYS A 1 85 ? 5.959 -15.694 5.732 1.00 66.19 85 LYS A C 1
ATOM 673 O O . LYS A 1 85 ? 7.049 -15.454 6.248 1.00 66.19 85 LYS A O 1
ATOM 678 N N . TYR A 1 86 ? 5.273 -14.747 5.081 1.00 61.03 86 TYR A N 1
ATOM 679 C CA . TYR A 1 86 ? 5.749 -13.371 4.902 1.00 61.03 86 TYR A CA 1
ATOM 680 C C . TYR A 1 86 ? 5.206 -12.429 5.991 1.00 61.03 86 TYR A C 1
ATOM 682 O O . TYR A 1 86 ? 4.283 -11.646 5.797 1.00 61.03 86 TYR A O 1
ATOM 690 N N . TYR A 1 87 ? 5.940 -12.463 7.105 1.00 66.88 87 TYR A N 1
ATOM 691 C CA . TYR A 1 87 ? 6.265 -11.372 8.030 1.00 66.88 87 TYR A CA 1
ATOM 692 C C . TYR A 1 87 ? 5.250 -10.878 9.077 1.00 66.88 87 TYR A C 1
ATOM 694 O O . TYR A 1 87 ? 4.307 -10.132 8.808 1.00 66.88 87 TYR A O 1
ATOM 702 N N . THR A 1 88 ? 5.671 -11.098 10.327 1.00 74.00 88 THR A N 1
ATOM 703 C CA . THR A 1 88 ? 5.514 -10.264 11.536 1.00 74.00 88 THR A CA 1
ATOM 704 C C . THR A 1 88 ? 5.150 -8.801 11.278 1.00 74.00 88 THR A C 1
ATOM 706 O O . THR A 1 88 ? 4.229 -8.305 11.908 1.00 74.00 88 THR A O 1
ATOM 709 N N . LYS A 1 89 ? 5.769 -8.122 10.300 1.00 83.12 89 LYS A N 1
ATOM 710 C CA . LYS A 1 89 ? 5.453 -6.721 9.953 1.00 83.12 89 LYS A CA 1
ATOM 711 C C . LYS A 1 89 ? 3.975 -6.487 9.615 1.00 83.12 89 LYS A C 1
ATOM 713 O O . LYS A 1 89 ? 3.397 -5.518 10.100 1.00 83.12 89 LYS A O 1
ATOM 718 N N . ALA A 1 90 ? 3.358 -7.347 8.799 1.00 84.00 90 ALA A N 1
ATOM 719 C CA . ALA A 1 90 ? 1.941 -7.206 8.455 1.00 84.00 90 ALA A CA 1
ATOM 720 C C . ALA A 1 90 ? 1.050 -7.473 9.678 1.00 84.00 90 ALA A C 1
ATOM 722 O O . ALA A 1 90 ? 0.054 -6.782 9.877 1.00 84.00 90 ALA A O 1
ATOM 723 N N . SER A 1 91 ? 1.455 -8.404 10.547 1.00 88.81 91 SER A N 1
ATOM 724 C CA . SER A 1 91 ? 0.773 -8.679 11.819 1.00 88.81 91 SER A CA 1
ATOM 725 C C . SER A 1 91 ? 0.899 -7.518 12.814 1.00 88.81 91 SER A C 1
ATOM 727 O O . SER A 1 91 ? -0.087 -7.142 13.446 1.00 88.81 91 SER A O 1
ATOM 729 N N . ASP A 1 92 ? 2.070 -6.890 12.918 1.00 92.94 92 ASP A N 1
ATOM 730 C CA . ASP A 1 92 ? 2.302 -5.705 13.750 1.00 92.94 92 ASP A CA 1
ATOM 731 C C . ASP A 1 92 ? 1.478 -4.520 13.247 1.00 92.94 92 ASP A C 1
ATOM 733 O O . ASP A 1 92 ? 0.828 -3.813 14.021 1.00 92.94 92 ASP A O 1
ATOM 737 N N . ASN A 1 93 ? 1.458 -4.317 11.931 1.00 94.12 93 ASN A N 1
ATOM 738 C CA . ASN A 1 93 ? 0.659 -3.277 11.303 1.00 94.12 93 ASN A CA 1
ATOM 739 C C . ASN A 1 93 ? -0.847 -3.530 11.464 1.00 94.12 93 ASN A C 1
ATOM 741 O O . ASN A 1 93 ? -1.593 -2.594 11.757 1.00 94.12 93 ASN A O 1
ATOM 745 N N . LEU A 1 94 ? -1.292 -4.786 11.371 1.00 94.50 94 LEU A N 1
ATOM 746 C CA . LEU A 1 94 ? -2.666 -5.184 11.669 1.00 94.50 94 LEU A CA 1
ATOM 747 C C . LEU A 1 94 ? -3.032 -4.877 13.127 1.00 94.50 94 LEU A C 1
ATOM 749 O O . LEU A 1 94 ? -4.095 -4.311 13.387 1.00 94.50 94 LEU A O 1
ATOM 753 N N . GLN A 1 95 ? -2.154 -5.191 14.084 1.00 95.75 95 GLN A N 1
ATOM 754 C CA . GLN A 1 95 ? -2.364 -4.853 15.495 1.00 95.75 95 GLN A CA 1
ATOM 755 C C . GLN A 1 95 ? -2.468 -3.338 15.704 1.00 95.75 95 GLN A C 1
ATOM 757 O O . GLN A 1 95 ? -3.392 -2.876 16.379 1.00 95.75 95 GLN A O 1
ATOM 762 N N . LYS A 1 96 ? -1.576 -2.552 15.086 1.00 96.38 96 LYS A N 1
ATOM 763 C CA . LYS A 1 96 ? -1.638 -1.080 15.112 1.00 96.38 96 LYS A CA 1
ATOM 764 C C . LYS A 1 96 ? -2.960 -0.569 14.539 1.00 96.38 96 LYS A C 1
ATOM 766 O O . LYS A 1 96 ? -3.618 0.252 15.175 1.00 96.38 96 LYS A O 1
ATOM 771 N N . ALA A 1 97 ? -3.387 -1.095 13.392 1.00 96.81 97 ALA A N 1
ATOM 772 C CA . ALA A 1 97 ? -4.635 -0.703 12.745 1.00 96.81 97 ALA A CA 1
ATOM 773 C C . ALA A 1 97 ? -5.870 -1.045 13.591 1.00 96.81 97 ALA A C 1
ATOM 775 O O . ALA A 1 97 ? -6.759 -0.209 13.735 1.00 96.81 97 ALA A O 1
ATOM 776 N N . ARG A 1 98 ? -5.908 -2.225 14.225 1.00 97.06 98 ARG A N 1
ATOM 777 C CA . ARG A 1 98 ? -6.989 -2.623 15.147 1.00 97.06 98 ARG A CA 1
ATOM 778 C C . ARG A 1 98 ? -7.062 -1.724 16.380 1.00 97.06 98 ARG A C 1
ATOM 780 O O . ARG A 1 98 ? -8.153 -1.303 16.759 1.00 97.06 98 ARG A O 1
ATOM 787 N N . ARG A 1 99 ? -5.915 -1.392 16.985 1.00 97.00 99 ARG A N 1
ATOM 788 C CA . ARG A 1 99 ? -5.852 -0.459 18.125 1.00 97.00 99 ARG A CA 1
ATOM 789 C C . ARG A 1 99 ? -6.350 0.932 17.734 1.00 97.00 99 ARG A C 1
ATOM 791 O O . ARG A 1 99 ? -7.175 1.498 18.447 1.00 97.00 99 ARG A O 1
ATOM 798 N N . ALA A 1 100 ? -5.901 1.449 16.590 1.00 95.81 100 ALA A N 1
ATOM 799 C CA . ALA A 1 100 ? -6.344 2.741 16.074 1.00 95.81 100 ALA A CA 1
ATOM 800 C C . ALA A 1 100 ? -7.851 2.750 15.767 1.00 95.81 100 ALA A C 1
ATOM 802 O O . ALA A 1 100 ? -8.550 3.677 16.172 1.00 95.81 100 ALA A O 1
ATOM 803 N N . TYR A 1 101 ? -8.373 1.681 15.153 1.00 96.31 101 TYR A N 1
ATOM 804 C CA . TYR A 1 101 ? -9.804 1.536 14.891 1.00 96.31 101 TYR A CA 1
ATOM 805 C C . TYR A 1 101 ? -10.626 1.559 16.183 1.00 96.31 101 TYR A C 1
ATOM 807 O O . TYR A 1 101 ? -11.570 2.342 16.290 1.00 96.31 101 TYR A O 1
ATOM 815 N N . ARG A 1 102 ? -10.232 0.773 17.196 1.00 95.81 102 ARG A N 1
ATOM 816 C CA . ARG A 1 102 ? -10.902 0.755 18.505 1.00 95.81 102 ARG A CA 1
ATOM 817 C C . ARG A 1 102 ? -10.901 2.137 19.156 1.00 95.81 102 ARG A C 1
ATOM 819 O O . ARG A 1 102 ? -11.952 2.595 19.584 1.00 95.81 102 ARG A O 1
ATOM 826 N N . LYS A 1 103 ? -9.751 2.819 19.180 1.00 93.94 103 LYS A N 1
ATOM 827 C CA . LYS A 1 103 ? -9.642 4.175 19.738 1.00 93.94 103 LYS A CA 1
ATOM 828 C C . LYS A 1 103 ? -10.558 5.164 19.010 1.00 93.94 103 LYS A C 1
ATOM 830 O O . LYS A 1 103 ? -11.231 5.950 19.662 1.00 93.94 103 LYS A O 1
ATOM 835 N N . SER A 1 104 ? -10.613 5.100 17.677 1.00 92.00 104 SER A N 1
ATOM 836 C CA . SER A 1 104 ? -11.473 5.985 16.878 1.00 92.00 104 SER A CA 1
ATOM 837 C C . SER A 1 104 ? -12.965 5.768 17.127 1.00 92.00 104 SER A C 1
ATOM 839 O O . SER A 1 104 ? -13.735 6.717 17.064 1.00 92.0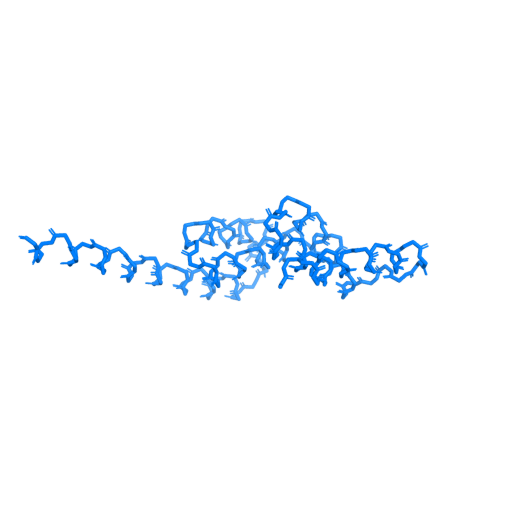0 104 SER A O 1
ATOM 841 N N . ARG A 1 105 ? -13.366 4.529 17.440 1.00 90.88 105 ARG A N 1
ATOM 842 C CA . ARG A 1 105 ? -14.749 4.198 17.785 1.00 90.88 105 ARG A CA 1
ATOM 843 C C . ARG A 1 105 ? -15.146 4.720 19.157 1.00 90.88 105 ARG A C 1
ATOM 845 O O . ARG A 1 105 ? -16.183 5.354 19.252 1.00 90.88 105 ARG A O 1
ATOM 852 N N . LEU A 1 106 ? -14.299 4.504 20.163 1.00 87.94 106 LEU A N 1
ATOM 853 C CA . LEU A 1 106 ? -14.540 5.004 21.519 1.00 87.94 106 LEU A CA 1
ATOM 854 C C . LEU A 1 106 ? -14.666 6.534 21.525 1.00 87.94 106 LEU A C 1
ATOM 856 O O . LEU A 1 106 ? -15.648 7.060 22.024 1.00 87.94 106 LEU A O 1
ATOM 860 N N . ALA A 1 107 ? -13.757 7.241 20.845 1.00 82.75 107 ALA A N 1
ATOM 861 C CA . ALA A 1 107 ? -13.837 8.699 20.722 1.00 82.75 107 ALA A CA 1
ATOM 862 C C . ALA A 1 107 ? -15.112 9.184 19.998 1.00 82.75 107 ALA A C 1
ATOM 864 O O . ALA A 1 107 ? -15.629 10.255 20.296 1.00 82.75 107 ALA A O 1
ATOM 865 N N . ALA A 1 108 ? -15.621 8.410 19.034 1.00 81.12 108 ALA A N 1
ATOM 866 C CA . ALA A 1 108 ? -16.867 8.733 18.341 1.00 81.12 108 ALA A CA 1
ATOM 867 C C . ALA A 1 108 ? -18.120 8.435 19.184 1.00 81.12 108 ALA A C 1
ATOM 869 O O . ALA A 1 108 ? -19.172 9.008 18.912 1.00 81.12 108 ALA A O 1
ATOM 870 N N . GLU A 1 109 ? -18.024 7.522 20.151 1.00 77.31 109 GLU A N 1
ATOM 871 C CA . GLU A 1 109 ? -19.092 7.175 21.091 1.00 77.31 109 GLU A CA 1
ATOM 872 C C . GLU A 1 109 ? -19.156 8.208 22.231 1.00 77.31 109 GLU A C 1
ATOM 874 O O . GLU A 1 109 ? -20.237 8.738 22.476 1.00 77.31 109 GLU A O 1
ATOM 879 N N . ASP A 1 110 ? -18.012 8.609 22.802 1.00 77.94 110 ASP A N 1
ATOM 880 C CA . ASP A 1 110 ? -17.924 9.659 23.836 1.00 77.94 110 ASP A CA 1
ATOM 881 C C . ASP A 1 110 ? -18.480 11.011 23.347 1.00 77.94 110 ASP A C 1
ATOM 883 O O . ASP A 1 110 ? -19.203 11.697 24.069 1.00 77.94 110 ASP A O 1
ATOM 887 N N . ASN A 1 111 ? -18.215 11.373 22.085 1.00 70.56 111 ASN A N 1
ATOM 888 C CA . ASN A 1 111 ? -18.751 12.598 21.478 1.00 70.56 111 ASN A CA 1
ATOM 889 C C . ASN A 1 111 ? -20.274 12.569 21.256 1.00 70.56 111 ASN A C 1
ATOM 891 O O . ASN A 1 111 ? -20.856 13.621 21.026 1.00 70.56 111 ASN A O 1
ATOM 895 N N . ARG A 1 112 ? -20.927 11.399 21.273 1.00 72.81 112 ARG A N 1
ATOM 896 C CA . ARG A 1 112 ? -22.387 11.281 21.077 1.00 72.81 112 ARG A CA 1
ATOM 897 C C . ARG A 1 112 ? -23.179 11.310 22.377 1.00 72.81 112 ARG A C 1
ATOM 899 O O . ARG A 1 112 ? -24.388 11.476 22.329 1.00 72.81 112 ARG A O 1
ATOM 906 N N . THR A 1 113 ? -22.524 11.079 23.510 1.00 72.56 113 THR A N 1
ATOM 907 C CA . THR A 1 113 ? -23.165 11.028 24.834 1.00 72.56 113 THR A CA 1
ATOM 908 C C . THR A 1 113 ? -23.009 12.325 25.629 1.00 72.56 113 THR A C 1
ATOM 910 O O . THR A 1 113 ? -23.512 12.404 26.745 1.00 72.56 113 THR A O 1
ATOM 913 N N . GLY A 1 114 ? -22.273 13.305 25.095 1.00 60.03 114 GLY A N 1
ATOM 914 C CA . GLY A 1 114 ? -21.983 14.587 25.747 1.00 60.03 114 GLY A CA 1
ATOM 915 C C . GLY A 1 114 ? -22.785 15.793 25.237 1.00 60.03 114 GLY A C 1
ATOM 916 O O . GLY A 1 114 ? -22.517 16.897 25.704 1.00 60.03 114 GLY A O 1
ATOM 917 N N . GLU A 1 115 ? -23.716 15.597 24.297 1.00 52.38 115 GLU A N 1
ATOM 918 C CA . GLU A 1 115 ? -24.700 16.594 23.823 1.00 52.38 115 GLU A CA 1
ATOM 9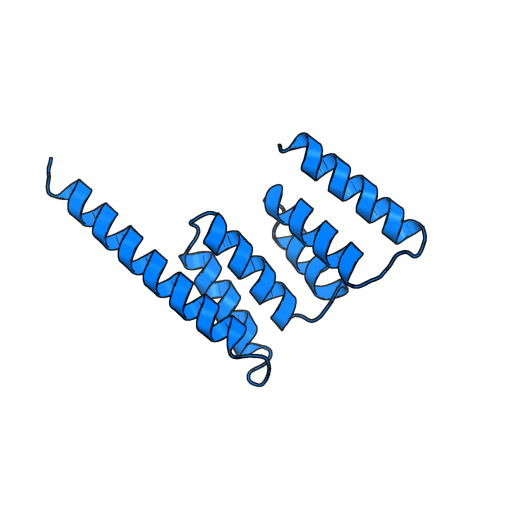19 C C . GLU A 1 115 ? -26.089 16.273 24.389 1.00 52.38 115 GLU A C 1
ATOM 921 O O . GLU A 1 115 ? -26.809 17.232 24.749 1.00 52.38 115 GLU A O 1
#

Foldseek 3Di:
DLVVLVVLLVVLVVCVVVVVQELVSLQSNLVSCVVNVVNVSSLVSNCSSDHNLRSLQSSLVSCVVVLVLVSSLVSLVVSCVVPVPPDPSSVVSNVVSVVSVVVVVVVVVVVVVPD